Protein AF-A0A8K0CAB2-F1 (afdb_monomer_lite)

pLDDT: mean 96.77, std 2.82, range [80.62, 98.56]

InterPro domains:
  IPR001223 Glycoside hydrolase family 18, catalytic domain [PF00704] (1-67)
  IPR001223 Glycoside hydrolase family 18, catalytic domain [PS51910] (1-87)
  IPR017853 Glycoside hydrolase superfamily [SSF51445] (37-82)
  IPR029070 Chitinase insertion domain superfamily [SSF54556] (2-38)
  IPR050314 Glycosyl hydrolase family 18 [PTHR11177] (2-71)

Organism: Ignelater luminosus (NCBI:txid2038154)

Sequence (87 aa):
MLGYNEICEMQMGGHWTVVWNEEQKIPYAYFGDQWVGYDNPLSVAVKANFAKEQNLGGLMIWSIETDDFRGMCGAKYPILSTINSNL

Radius of gyration: 13.36 Å; chains: 1; bounding box: 33×22×35 Å

Secondary structure (DSSP, 8-state):
---HHHHHHHHHTS-PEEEEETTTTEEEEEETTEEEE---HHHHHHHHHHHHHTT-S----S-GGGS-TT-SSSSSSHHHHHHHHH-

Structure (mmCIF, N/CA/C/O backbone):
data_AF-A0A8K0CAB2-F1
#
_entry.id   AF-A0A8K0CAB2-F1
#
loop_
_atom_site.group_PDB
_atom_site.id
_atom_site.type_symbol
_atom_site.label_atom_id
_atom_site.label_alt_id
_atom_site.label_comp_id
_atom_site.label_asym_id
_atom_site.label_entity_id
_atom_site.label_seq_id
_atom_site.pdbx_PDB_ins_code
_atom_site.Cartn_x
_atom_site.Cartn_y
_atom_site.Cartn_z
_atom_site.occupancy
_atom_site.B_iso_or_equiv
_atom_site.auth_seq_id
_atom_site.auth_comp_id
_atom_site.auth_asym_id
_atom_site.auth_atom_id
_atom_site.pdbx_PDB_model_num
ATOM 1 N N . MET A 1 1 ? 2.683 -15.679 -5.094 1.00 80.62 1 MET A N 1
ATOM 2 C CA . MET A 1 1 ? 2.106 -14.680 -4.170 1.00 80.62 1 MET A CA 1
ATOM 3 C C . MET A 1 1 ? 3.246 -13.778 -3.748 1.00 80.62 1 MET A C 1
ATOM 5 O O . MET A 1 1 ? 4.312 -14.324 -3.506 1.00 80.62 1 MET A O 1
ATOM 9 N N . LEU A 1 2 ? 3.049 -12.459 -3.777 1.00 95.94 2 LEU A N 1
ATOM 10 C CA . LEU A 1 2 ? 4.078 -11.465 -3.459 1.00 95.94 2 LEU A CA 1
ATOM 11 C C . LEU A 1 2 ? 3.631 -10.651 -2.242 1.00 95.94 2 LEU A C 1
ATOM 13 O O . LEU A 1 2 ? 2.454 -10.291 -2.157 1.00 95.94 2 LEU A O 1
ATOM 17 N N . GLY A 1 3 ? 4.551 -10.381 -1.321 1.00 97.94 3 GLY A N 1
ATOM 18 C CA . GLY A 1 3 ? 4.349 -9.435 -0.225 1.00 97.94 3 GLY A CA 1
ATOM 19 C C . GLY A 1 3 ? 4.412 -7.983 -0.703 1.00 97.94 3 GLY A C 1
ATOM 20 O O . GLY A 1 3 ? 4.959 -7.689 -1.768 1.00 97.94 3 GLY A O 1
ATOM 21 N N . TYR A 1 4 ? 3.876 -7.048 0.086 1.00 98.19 4 TYR A N 1
ATOM 22 C CA . TYR A 1 4 ? 3.954 -5.619 -0.237 1.00 98.19 4 TYR A CA 1
ATOM 23 C C . TYR A 1 4 ? 5.408 -5.129 -0.298 1.00 98.19 4 TYR A C 1
ATOM 25 O O . TYR A 1 4 ? 5.751 -4.355 -1.190 1.00 98.19 4 TYR A O 1
ATOM 33 N N . ASN A 1 5 ? 6.269 -5.642 0.587 1.00 98.00 5 ASN A N 1
ATOM 34 C CA . ASN A 1 5 ? 7.711 -5.393 0.559 1.00 98.00 5 ASN A CA 1
ATOM 35 C C . ASN A 1 5 ? 8.357 -5.768 -0.787 1.00 98.00 5 ASN A C 1
ATOM 37 O O . ASN A 1 5 ? 9.174 -5.017 -1.303 1.00 98.00 5 ASN A O 1
ATOM 41 N N . GLU A 1 6 ? 7.972 -6.899 -1.385 1.00 97.69 6 GLU A N 1
ATOM 42 C CA . GLU A 1 6 ? 8.517 -7.332 -2.678 1.00 97.69 6 GLU A CA 1
ATOM 43 C C . GLU A 1 6 ? 7.983 -6.456 -3.818 1.00 97.69 6 GLU A C 1
ATOM 45 O O . GLU A 1 6 ? 8.735 -6.017 -4.686 1.00 97.69 6 GLU A O 1
ATOM 50 N N . ILE A 1 7 ? 6.681 -6.155 -3.798 1.00 97.56 7 ILE A N 1
ATOM 51 C CA . ILE A 1 7 ? 6.024 -5.366 -4.846 1.00 97.56 7 ILE A CA 1
ATOM 52 C C . ILE A 1 7 ? 6.582 -3.942 -4.895 1.00 97.56 7 ILE A C 1
ATOM 54 O O . ILE A 1 7 ? 6.863 -3.434 -5.983 1.00 97.56 7 ILE A O 1
ATOM 58 N N . CYS A 1 8 ? 6.755 -3.290 -3.743 1.00 96.69 8 CYS A N 1
ATOM 59 C CA . CYS A 1 8 ? 7.265 -1.924 -3.715 1.00 96.69 8 CYS A CA 1
ATOM 60 C C . CYS A 1 8 ? 8.728 -1.857 -4.186 1.00 96.69 8 CYS A C 1
ATOM 62 O O . CYS A 1 8 ? 9.067 -0.969 -4.968 1.00 96.69 8 CYS A O 1
ATOM 64 N N . GLU A 1 9 ? 9.568 -2.833 -3.816 1.00 96.00 9 GLU A N 1
ATOM 65 C CA . GLU A 1 9 ? 10.957 -2.920 -4.285 1.00 96.00 9 GLU A CA 1
ATOM 66 C C . GLU A 1 9 ? 11.021 -3.118 -5.806 1.00 96.00 9 GLU A C 1
ATOM 68 O O . GLU A 1 9 ? 11.771 -2.426 -6.499 1.00 96.00 9 GLU A O 1
ATOM 73 N N . MET A 1 10 ? 10.182 -4.003 -6.357 1.00 94.50 10 MET A N 1
ATOM 74 C CA . MET A 1 10 ? 10.092 -4.226 -7.805 1.00 94.50 10 MET A CA 1
ATOM 75 C C . MET A 1 10 ? 9.727 -2.943 -8.567 1.00 94.50 10 MET A C 1
ATOM 77 O O . MET A 1 10 ? 10.257 -2.690 -9.653 1.00 94.50 10 MET A O 1
ATOM 81 N N . GLN A 1 11 ? 8.855 -2.109 -7.998 1.00 94.06 11 GLN A N 1
ATOM 82 C CA . GLN A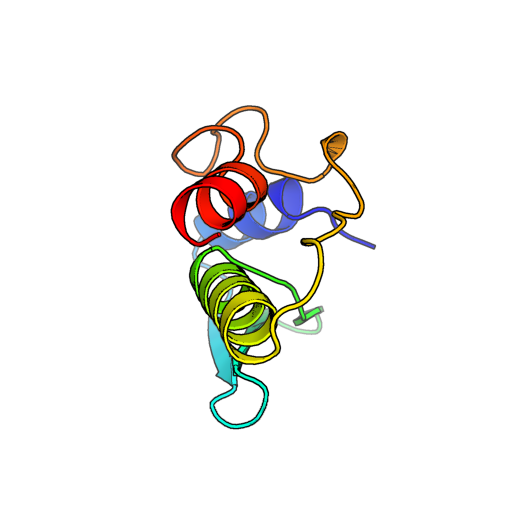 1 11 ? 8.422 -0.847 -8.606 1.00 94.06 11 GLN A CA 1
ATOM 83 C C . GLN A 1 11 ? 9.509 0.232 -8.595 1.00 94.06 11 GLN A C 1
ATOM 85 O O . GLN A 1 11 ? 9.560 1.044 -9.521 1.00 94.06 11 GLN A O 1
ATOM 90 N N . MET A 1 12 ? 10.429 0.214 -7.624 1.00 91.62 12 MET A N 1
ATOM 91 C CA . MET A 1 12 ? 11.567 1.144 -7.589 1.00 91.62 12 MET A CA 1
ATOM 92 C C . MET A 1 12 ? 12.514 0.974 -8.784 1.00 91.62 12 MET A C 1
ATOM 94 O O . MET A 1 12 ? 13.198 1.924 -9.161 1.00 91.62 12 MET A O 1
ATOM 98 N N . GLY A 1 13 ? 12.526 -0.203 -9.421 1.00 88.62 13 GLY A N 1
ATOM 99 C CA . GLY A 1 13 ? 13.294 -0.456 -10.643 1.00 88.62 13 GLY A CA 1
ATOM 100 C C . GLY A 1 13 ? 12.810 0.325 -11.874 1.00 88.62 13 GLY A C 1
ATOM 101 O O . GLY A 1 13 ? 13.488 0.321 -12.895 1.00 88.62 13 GLY A O 1
ATOM 102 N N . GLY A 1 14 ? 11.645 0.985 -11.813 1.00 87.81 14 GLY A N 1
ATOM 103 C CA . GLY A 1 14 ? 11.160 1.905 -12.853 1.00 87.81 14 GLY A CA 1
ATOM 104 C C . GLY A 1 14 ? 10.612 1.253 -14.130 1.00 87.81 14 GLY A C 1
ATOM 105 O O . GLY A 1 14 ? 10.169 1.957 -15.032 1.00 87.81 14 GLY A O 1
ATOM 106 N N . HIS A 1 15 ? 10.615 -0.077 -14.223 1.00 93.88 15 HIS A N 1
ATOM 107 C CA . HIS A 1 15 ? 10.092 -0.810 -15.384 1.00 93.88 15 HIS A CA 1
ATOM 108 C C . HIS A 1 15 ? 8.580 -1.068 -15.322 1.00 93.88 15 HIS A C 1
ATOM 110 O O . HIS A 1 15 ? 7.950 -1.336 -16.344 1.00 93.88 15 HIS A O 1
ATOM 116 N N . TRP A 1 16 ? 7.992 -0.995 -14.129 1.00 96.94 16 TRP A N 1
ATOM 117 C CA . TRP A 1 16 ? 6.587 -1.310 -13.899 1.00 96.94 16 TRP A CA 1
ATOM 118 C C . TRP A 1 16 ? 5.684 -0.119 -14.203 1.00 96.94 16 TRP A C 1
ATOM 120 O O . TRP A 1 16 ? 5.927 0.992 -13.739 1.00 96.94 16 TRP A O 1
ATOM 130 N N . THR A 1 17 ? 4.596 -0.369 -14.932 1.00 97.62 17 THR A N 1
ATOM 131 C CA . THR A 1 17 ? 3.500 0.597 -15.048 1.00 97.62 17 THR A CA 1
ATOM 132 C C . THR A 1 17 ? 2.521 0.353 -13.910 1.00 97.62 17 THR A C 1
ATOM 134 O O . THR A 1 17 ? 1.965 -0.739 -13.811 1.00 97.62 17 THR A O 1
ATOM 137 N N . VAL A 1 18 ? 2.310 1.357 -13.057 1.00 97.50 18 VAL A N 1
ATOM 138 C CA . VAL A 1 18 ? 1.335 1.315 -11.959 1.00 97.50 18 VAL A CA 1
ATOM 139 C C . VAL A 1 18 ? 0.077 2.060 -12.386 1.00 97.50 18 VAL A C 1
ATOM 141 O O . VAL A 1 18 ? 0.151 3.201 -12.839 1.00 97.50 18 VAL A O 1
ATOM 144 N N . VAL A 1 19 ? -1.078 1.423 -12.232 1.00 98.19 19 VAL A N 1
ATOM 145 C CA . VAL A 1 19 ? -2.382 1.990 -12.569 1.00 98.19 19 VAL A CA 1
ATOM 146 C C . VAL A 1 19 ? -3.286 1.933 -11.351 1.00 98.19 19 VAL A C 1
ATOM 148 O O . VAL A 1 19 ? -3.365 0.923 -10.654 1.00 98.19 19 VAL A O 1
ATOM 151 N N . TRP A 1 20 ? -3.991 3.030 -11.108 1.00 98.44 20 TRP A N 1
ATOM 152 C CA . TRP A 1 20 ? -5.034 3.097 -10.100 1.00 98.44 20 TRP A CA 1
ATOM 153 C C . TRP A 1 20 ? -6.388 2.753 -10.721 1.00 98.44 20 TRP A C 1
ATOM 155 O O . TRP A 1 20 ? -6.793 3.355 -11.716 1.00 98.44 20 TRP A O 1
ATOM 165 N N . ASN A 1 21 ? -7.094 1.787 -10.138 1.00 98.25 21 ASN A N 1
ATOM 166 C CA . ASN A 1 21 ? -8.462 1.476 -10.520 1.00 98.25 21 ASN A CA 1
ATOM 167 C C . ASN A 1 21 ? -9.428 2.370 -9.728 1.00 98.25 21 ASN A C 1
ATOM 169 O O . ASN A 1 21 ? -9.587 2.209 -8.518 1.00 98.25 21 ASN A O 1
ATOM 173 N N . GLU A 1 22 ? -10.092 3.299 -10.417 1.00 97.44 22 GLU A N 1
ATOM 174 C CA . GLU A 1 22 ? -11.000 4.258 -9.779 1.00 97.44 22 GLU A CA 1
ATOM 175 C C . GLU A 1 22 ? -12.292 3.646 -9.237 1.00 97.44 22 GLU A C 1
ATOM 177 O O . GLU A 1 22 ? -12.871 4.197 -8.303 1.00 97.44 22 GLU A O 1
ATOM 182 N N . GLU A 1 23 ? -12.762 2.535 -9.792 1.00 97.25 23 GLU A N 1
ATOM 183 C CA . GLU A 1 23 ? -13.984 1.876 -9.325 1.00 97.25 23 GLU A CA 1
ATOM 184 C C . GLU A 1 23 ? -13.706 1.059 -8.060 1.00 97.25 23 GLU A C 1
ATOM 186 O O . GLU A 1 23 ? -14.421 1.162 -7.067 1.00 97.25 23 GLU A O 1
ATOM 191 N N . GLN A 1 24 ? -12.616 0.294 -8.071 1.00 97.19 24 GLN A N 1
ATOM 192 C CA . GLN A 1 24 ? -12.241 -0.611 -6.986 1.00 97.19 24 GLN A CA 1
ATOM 193 C C . GLN A 1 24 ? -11.396 0.062 -5.895 1.0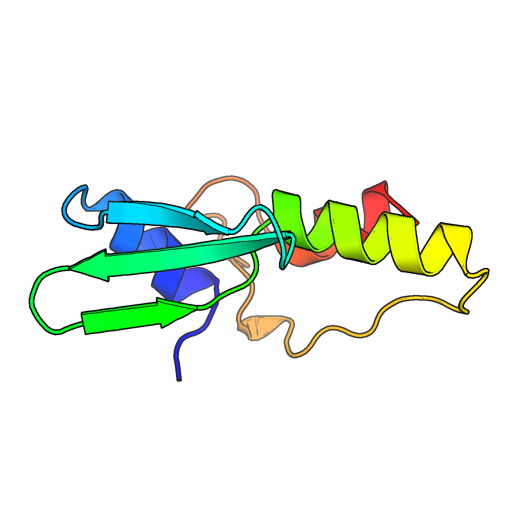0 97.19 24 GLN A C 1
ATOM 195 O O . GLN A 1 24 ? -11.198 -0.526 -4.834 1.00 97.19 24 GLN A O 1
ATOM 200 N N . LYS A 1 25 ? -10.888 1.276 -6.150 1.00 98.31 25 LYS A N 1
ATOM 201 C CA . LYS A 1 25 ? -10.003 2.040 -5.254 1.00 98.31 25 LYS A CA 1
ATOM 202 C C . LYS A 1 25 ? -8.771 1.243 -4.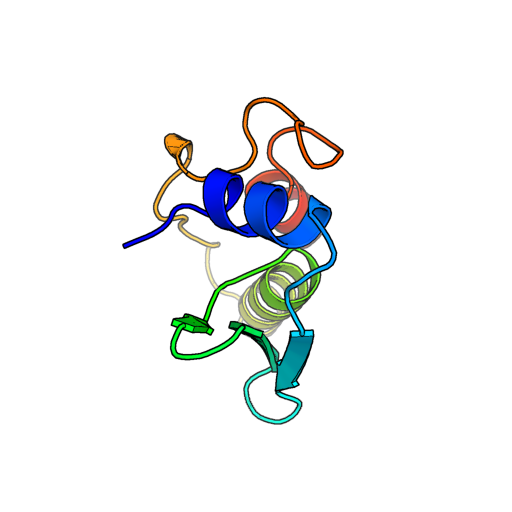803 1.00 98.31 25 LYS A C 1
ATOM 204 O O . LYS A 1 25 ? -8.406 1.245 -3.627 1.00 98.31 25 LYS A O 1
ATOM 209 N N . ILE A 1 26 ? -8.135 0.557 -5.752 1.00 98.06 26 ILE A N 1
ATOM 210 C CA . ILE A 1 26 ? -6.912 -0.232 -5.547 1.00 98.06 26 ILE A CA 1
ATOM 211 C C . ILE A 1 26 ? -5.920 -0.013 -6.695 1.00 98.06 26 ILE A C 1
ATOM 213 O O . ILE A 1 26 ? -6.337 0.279 -7.821 1.00 98.06 26 ILE A O 1
ATOM 217 N N . PRO A 1 27 ? -4.613 -0.180 -6.450 1.00 98.38 27 PRO A N 1
ATOM 218 C CA . PRO A 1 27 ? -3.626 -0.231 -7.511 1.00 98.38 27 PRO A CA 1
ATOM 219 C C . PRO A 1 27 ? -3.508 -1.632 -8.129 1.00 98.38 27 PRO A C 1
ATOM 221 O O . PRO A 1 27 ? -3.686 -2.665 -7.480 1.00 98.38 27 PRO A O 1
ATOM 224 N N . TYR A 1 28 ? -3.090 -1.657 -9.386 1.00 98.12 28 TYR A N 1
ATOM 225 C CA . TYR A 1 28 ? -2.430 -2.806 -9.988 1.00 98.12 28 TYR A CA 1
ATOM 226 C C . TYR A 1 28 ? -1.193 -2.343 -10.756 1.00 98.12 28 TYR A C 1
ATOM 228 O O . TYR A 1 28 ? -1.078 -1.177 -11.130 1.00 98.12 28 TYR A O 1
ATOM 236 N N . ALA A 1 29 ? -0.250 -3.248 -10.989 1.00 97.94 29 ALA A N 1
ATOM 237 C CA . ALA A 1 29 ? 0.955 -2.970 -11.751 1.00 97.94 29 ALA A CA 1
ATOM 238 C C . ALA A 1 29 ? 1.219 -4.066 -12.784 1.00 97.94 29 ALA A C 1
ATOM 240 O O . ALA A 1 29 ? 0.888 -5.230 -12.558 1.00 97.94 29 ALA A O 1
ATOM 241 N N . TYR A 1 30 ? 1.822 -3.699 -13.913 1.00 97.62 30 TYR A N 1
ATOM 242 C CA . TYR A 1 30 ? 2.200 -4.653 -14.954 1.00 97.62 30 TYR A CA 1
ATOM 243 C C . TYR A 1 30 ? 3.516 -4.291 -15.646 1.00 97.62 30 TYR A C 1
ATOM 245 O O . TYR A 1 30 ? 3.895 -3.119 -15.739 1.00 97.62 30 TYR A O 1
ATOM 253 N N . PHE A 1 31 ? 4.202 -5.320 -16.144 1.00 96.81 31 PHE A N 1
ATOM 254 C CA . PHE A 1 31 ? 5.417 -5.218 -16.948 1.00 96.81 31 PHE A CA 1
ATOM 255 C C . PHE A 1 31 ? 5.586 -6.486 -17.795 1.00 96.81 31 PHE A C 1
ATOM 257 O O . PHE A 1 31 ? 5.657 -7.588 -17.256 1.00 96.81 31 PHE A O 1
ATOM 264 N N . GLY A 1 32 ? 5.655 -6.341 -19.123 1.00 96.06 32 GLY A N 1
ATOM 265 C CA . GLY A 1 32 ? 5.724 -7.488 -20.032 1.00 96.06 32 GLY A CA 1
ATOM 266 C C . GLY A 1 32 ? 4.497 -8.395 -19.896 1.00 96.06 32 GLY A C 1
ATOM 267 O O . GLY A 1 32 ? 3.372 -7.951 -20.114 1.00 96.06 32 GLY A O 1
ATOM 268 N N . ASP A 1 33 ? 4.724 -9.654 -19.534 1.00 97.12 33 ASP A N 1
ATOM 269 C CA . ASP A 1 33 ? 3.700 -10.674 -19.283 1.00 97.12 33 ASP A CA 1
ATOM 270 C C . ASP A 1 33 ? 3.306 -10.799 -17.796 1.00 97.12 33 ASP A C 1
ATOM 272 O O . ASP A 1 33 ? 2.495 -11.653 -17.440 1.00 97.12 33 ASP A O 1
ATOM 276 N N . GLN A 1 34 ? 3.857 -9.949 -16.924 1.00 96.94 34 GLN A N 1
ATOM 277 C CA . GLN A 1 34 ? 3.586 -9.956 -15.489 1.00 96.94 34 GLN A CA 1
ATOM 278 C C . GLN A 1 34 ? 2.517 -8.924 -15.119 1.00 96.94 34 GLN A C 1
ATOM 280 O O . GLN A 1 34 ? 2.559 -7.775 -15.566 1.00 96.94 34 GLN A O 1
ATOM 285 N N . TRP A 1 35 ? 1.591 -9.315 -14.242 1.00 97.56 35 TRP A N 1
ATOM 286 C CA . TRP A 1 35 ? 0.547 -8.454 -13.683 1.00 97.56 35 TRP A CA 1
ATOM 287 C C . TRP A 1 35 ? 0.351 -8.765 -12.196 1.00 97.56 35 TRP A C 1
ATOM 289 O O . TRP A 1 35 ? 0.324 -9.932 -11.803 1.00 97.56 35 TRP A O 1
ATOM 299 N N . VAL A 1 36 ? 0.191 -7.734 -11.367 1.00 97.81 36 VAL A N 1
ATOM 300 C CA . VAL A 1 36 ? -0.060 -7.874 -9.929 1.00 97.81 36 VAL A CA 1
ATOM 301 C C . VAL A 1 36 ? -1.071 -6.837 -9.444 1.00 97.81 36 VAL A C 1
ATOM 303 O O . VAL A 1 36 ? -0.900 -5.639 -9.654 1.00 97.81 36 VAL A O 1
ATOM 306 N N . GLY A 1 37 ? -2.122 -7.298 -8.770 1.00 98.06 37 GLY A N 1
ATOM 307 C CA . GLY A 1 37 ? -3.038 -6.465 -7.991 1.00 98.06 37 GLY A CA 1
ATOM 308 C C . GLY A 1 37 ? -2.639 -6.518 -6.522 1.00 98.06 37 GLY A C 1
ATOM 309 O O . GLY A 1 37 ? -2.280 -7.587 -6.025 1.00 98.06 37 GLY A O 1
ATOM 310 N N . TYR A 1 38 ? -2.655 -5.378 -5.839 1.00 98.06 38 TYR A N 1
ATOM 311 C CA . TYR A 1 38 ? -2.141 -5.273 -4.474 1.00 98.06 38 TYR A CA 1
ATOM 312 C C . TYR A 1 38 ? -2.790 -4.114 -3.718 1.00 98.06 38 TYR A C 1
ATOM 314 O O . TYR A 1 38 ? -3.601 -3.374 -4.267 1.00 98.06 38 TYR A O 1
ATOM 322 N N . ASP A 1 39 ? -2.437 -3.968 -2.445 1.00 98.25 39 ASP A N 1
ATOM 323 C CA . ASP A 1 39 ? -2.807 -2.825 -1.617 1.00 98.25 39 ASP A CA 1
ATOM 324 C C . ASP A 1 39 ? -1.600 -1.918 -1.392 1.00 98.25 39 ASP A C 1
ATOM 326 O O . ASP A 1 39 ? -0.485 -2.396 -1.214 1.00 98.25 39 ASP A O 1
ATOM 330 N N . ASN A 1 40 ? -1.820 -0.607 -1.376 1.00 97.44 40 ASN A N 1
ATOM 331 C CA . ASN A 1 40 ? -0.816 0.391 -1.025 1.00 97.44 40 ASN A CA 1
ATOM 332 C C . ASN A 1 40 ? -1.370 1.326 0.070 1.00 97.44 40 ASN A C 1
ATOM 334 O O . ASN A 1 40 ? -2.539 1.208 0.444 1.00 97.44 40 ASN A O 1
ATOM 338 N N . PRO A 1 41 ? -0.579 2.283 0.588 1.00 97.94 41 PRO A N 1
ATOM 339 C CA . PRO A 1 41 ? -1.064 3.214 1.604 1.00 97.94 41 PRO A CA 1
ATOM 340 C C . PRO A 1 41 ? -2.350 3.950 1.203 1.00 97.94 41 PRO A C 1
ATOM 342 O O . PRO A 1 41 ? -3.241 4.128 2.025 1.00 97.94 41 PRO A O 1
ATOM 345 N N . LEU A 1 42 ? -2.515 4.321 -0.070 1.00 98.06 42 LEU A N 1
ATOM 346 C CA . LEU A 1 42 ? -3.727 5.006 -0.517 1.00 98.06 42 LEU A CA 1
ATOM 347 C C . LEU A 1 42 ? -4.969 4.101 -0.434 1.00 98.06 42 LEU A C 1
ATOM 349 O O . LEU A 1 42 ? -5.975 4.505 0.147 1.00 98.06 42 LEU A O 1
ATOM 353 N N . SER A 1 43 ? -4.917 2.879 -0.972 1.00 98.56 43 SER A N 1
ATOM 354 C CA . SER A 1 43 ? -6.062 1.953 -0.934 1.00 98.56 43 SER A CA 1
ATOM 355 C C . SER A 1 43 ? -6.388 1.483 0.483 1.00 98.56 43 SER A C 1
ATOM 357 O O . SER A 1 43 ? -7.555 1.316 0.839 1.00 98.56 43 SER A O 1
ATOM 359 N N . VAL A 1 44 ? -5.369 1.335 1.327 1.00 98.31 44 VAL A N 1
ATOM 360 C CA . VAL A 1 44 ? -5.536 0.975 2.737 1.00 98.31 44 VAL A CA 1
ATOM 361 C C . VAL A 1 44 ? -6.160 2.117 3.535 1.00 98.31 44 VAL A C 1
ATOM 363 O O . VAL A 1 44 ? -7.043 1.858 4.350 1.00 98.31 44 VAL A O 1
ATOM 366 N N . ALA A 1 45 ? -5.792 3.374 3.266 1.00 98.44 45 ALA A N 1
ATOM 367 C CA . ALA A 1 45 ? -6.458 4.531 3.864 1.00 98.44 45 ALA A CA 1
ATOM 368 C C . ALA A 1 45 ? -7.948 4.586 3.482 1.00 98.44 45 ALA A C 1
ATOM 370 O O . ALA A 1 45 ? -8.797 4.804 4.344 1.00 98.44 45 ALA A O 1
ATOM 371 N N . VAL A 1 46 ? -8.286 4.308 2.216 1.00 98.44 46 VAL A N 1
ATOM 372 C CA . VAL A 1 46 ? -9.687 4.209 1.767 1.00 98.44 46 VAL A CA 1
ATOM 373 C C . VAL A 1 46 ? -10.438 3.114 2.535 1.00 98.44 46 VAL A C 1
ATOM 375 O O . VAL A 1 46 ? -11.539 3.357 3.024 1.00 98.44 46 VAL A O 1
ATOM 378 N N . LYS A 1 47 ? -9.838 1.930 2.707 1.00 98.50 47 LYS A N 1
ATOM 379 C CA . LYS A 1 47 ? -10.437 0.822 3.476 1.00 98.50 47 LYS A CA 1
ATOM 380 C C . LYS A 1 47 ? -10.601 1.147 4.964 1.00 98.50 47 LYS A C 1
ATOM 382 O O . LYS A 1 47 ? -11.617 0.780 5.549 1.00 98.50 47 LYS A O 1
ATOM 387 N N . ALA A 1 48 ? -9.640 1.843 5.571 1.00 98.31 48 ALA A N 1
ATOM 388 C CA . ALA A 1 48 ? -9.729 2.295 6.960 1.00 98.31 48 ALA A CA 1
ATOM 389 C C . ALA A 1 48 ? -10.854 3.315 7.156 1.00 98.31 48 ALA A C 1
ATOM 391 O O . ALA A 1 48 ? -11.667 3.158 8.068 1.00 98.31 48 ALA A O 1
ATOM 392 N N . ASN A 1 49 ? -10.968 4.290 6.252 1.00 97.75 49 ASN A N 1
ATOM 393 C CA . ASN A 1 49 ? -12.067 5.253 6.269 1.00 97.75 49 ASN A CA 1
ATOM 394 C C . ASN A 1 49 ? -13.420 4.564 6.089 1.00 97.75 49 ASN A C 1
ATOM 396 O O . ASN A 1 49 ? -14.340 4.830 6.855 1.00 97.75 49 ASN A O 1
ATOM 400 N N . PHE A 1 50 ? -13.524 3.606 5.165 1.00 97.62 50 PHE A N 1
ATOM 401 C CA . PHE A 1 50 ? -14.735 2.803 5.014 1.00 97.62 50 PHE A CA 1
ATOM 402 C C . PHE A 1 50 ? -15.092 2.051 6.306 1.00 97.62 50 PHE A C 1
ATOM 404 O O . PHE A 1 50 ? -16.233 2.104 6.755 1.00 97.62 50 PHE A O 1
ATOM 411 N N . ALA A 1 51 ? -14.126 1.384 6.948 1.00 98.31 51 ALA A N 1
ATOM 412 C CA . ALA A 1 51 ? -14.370 0.676 8.206 1.00 98.31 51 ALA A CA 1
ATOM 413 C C . ALA A 1 51 ? -14.876 1.618 9.313 1.00 98.31 51 ALA A C 1
ATOM 415 O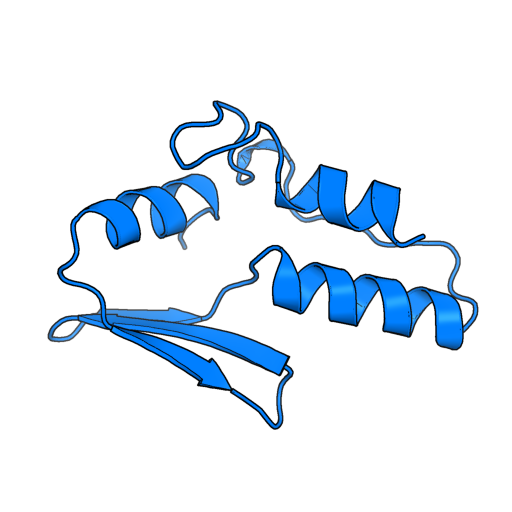 O . ALA A 1 51 ? -15.780 1.252 10.067 1.00 98.31 51 ALA A O 1
ATOM 416 N N . LYS A 1 52 ? -14.342 2.842 9.369 1.00 97.25 52 LYS A N 1
ATOM 417 C CA . LYS A 1 52 ? -14.774 3.897 10.290 1.00 97.25 52 LYS A CA 1
ATOM 418 C C . LYS A 1 52 ? -16.184 4.401 9.984 1.00 97.25 52 LYS A C 1
ATOM 420 O O . LYS A 1 52 ? -17.005 4.485 10.892 1.00 97.25 52 LYS A O 1
ATOM 425 N N . GLU A 1 53 ? -16.492 4.680 8.718 1.00 97.81 53 GLU A N 1
ATOM 426 C CA . GLU A 1 53 ? -17.826 5.098 8.260 1.00 97.81 53 GLU A CA 1
ATOM 427 C C . GLU A 1 53 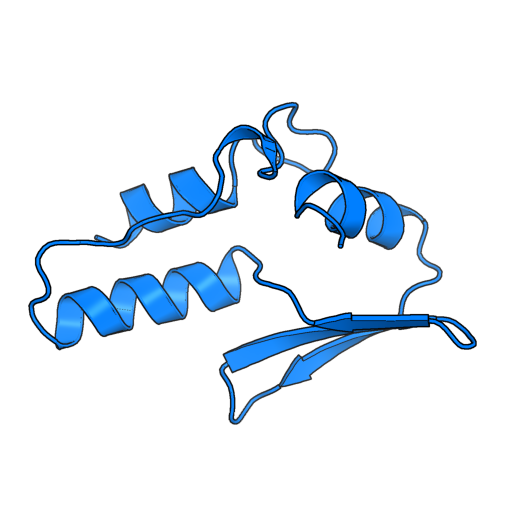? -18.897 4.041 8.547 1.00 97.81 53 GLU A C 1
ATOM 429 O O . GLU A 1 53 ? -20.027 4.376 8.894 1.00 97.81 53 GLU A O 1
ATOM 434 N N . GLN A 1 54 ? -18.535 2.762 8.443 1.00 98.31 54 GLN A N 1
ATOM 435 C CA . GLN A 1 54 ? -19.414 1.637 8.760 1.00 98.31 54 GLN A CA 1
ATOM 436 C C . GLN A 1 54 ? -19.439 1.277 10.256 1.00 98.31 54 GLN A C 1
ATOM 438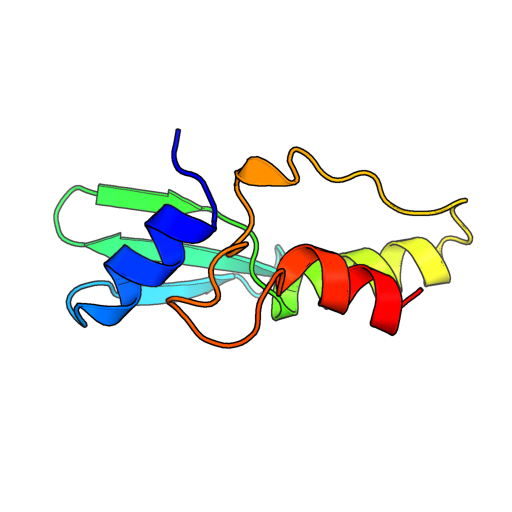 O O . GLN A 1 54 ? -20.120 0.326 10.639 1.00 98.31 54 GLN A O 1
ATOM 443 N N . ASN A 1 55 ? -18.716 2.015 11.108 1.00 97.62 55 ASN A N 1
ATOM 444 C CA . ASN A 1 55 ? -18.604 1.766 12.547 1.00 97.62 55 ASN A CA 1
ATOM 445 C C . ASN A 1 55 ? -18.187 0.315 12.879 1.00 97.62 55 ASN A C 1
ATOM 447 O O . ASN A 1 55 ? -18.740 -0.330 13.773 1.00 97.62 55 ASN A O 1
ATOM 451 N N . LEU A 1 56 ? -17.226 -0.220 12.121 1.00 98.25 56 LEU A N 1
ATOM 452 C CA . LEU A 1 56 ? -16.650 -1.541 12.363 1.00 98.25 56 LEU A CA 1
ATOM 453 C C . LEU A 1 56 ? -15.642 -1.487 13.519 1.00 98.25 56 LEU A C 1
ATOM 455 O O . LEU A 1 56 ? -15.031 -0.458 13.788 1.00 98.25 56 LEU A O 1
ATOM 459 N N . GLY A 1 57 ? -15.412 -2.627 14.175 1.00 97.44 57 GLY A N 1
ATOM 460 C CA . GLY A 1 57 ? -14.504 -2.718 15.329 1.00 97.44 57 GLY A CA 1
ATOM 461 C C . GLY A 1 57 ? -13.010 -2.561 15.013 1.00 97.44 57 GLY A C 1
ATOM 462 O O . GLY A 1 57 ? -12.200 -2.553 15.936 1.00 97.44 57 GLY A O 1
ATOM 463 N N . GLY A 1 58 ? -12.634 -2.470 13.736 1.00 96.31 58 GLY A N 1
ATOM 464 C CA . GLY A 1 58 ? -11.255 -2.289 13.289 1.00 96.31 58 GLY A CA 1
ATOM 465 C C . GLY A 1 58 ? -10.958 -3.004 11.973 1.00 96.31 58 GLY A C 1
ATOM 466 O O . GLY A 1 58 ? -11.861 -3.450 11.264 1.00 96.31 58 GLY A O 1
ATOM 467 N N . LEU A 1 59 ? -9.667 -3.124 11.667 1.00 97.88 59 LEU A N 1
ATOM 468 C CA . LEU A 1 59 ? -9.137 -3.832 10.504 1.00 97.88 59 LEU A CA 1
ATOM 469 C C . LEU A 1 59 ? -8.197 -4.957 10.952 1.00 97.88 59 LEU A C 1
ATOM 471 O O . LEU A 1 59 ? -7.480 -4.824 11.942 1.00 97.88 59 LEU A O 1
ATOM 475 N N . MET A 1 60 ? -8.177 -6.048 10.190 1.00 97.81 60 MET A N 1
ATOM 476 C CA . MET A 1 60 ? -7.199 -7.129 10.322 1.00 97.81 60 MET A CA 1
ATOM 477 C C . MET A 1 60 ? -6.260 -7.087 9.115 1.00 97.81 60 MET A C 1
ATOM 479 O O . MET A 1 60 ? -6.719 -6.866 7.994 1.00 97.81 60 MET A O 1
ATOM 483 N N . ILE A 1 61 ? -4.961 -7.292 9.343 1.00 97.19 61 ILE A N 1
ATOM 484 C CA . ILE A 1 61 ? -3.958 -7.376 8.279 1.00 97.19 61 ILE A CA 1
ATOM 485 C C . ILE A 1 61 ? -3.421 -8.796 8.144 1.00 97.19 61 ILE A C 1
ATOM 487 O O . ILE A 1 61 ? -3.085 -9.444 9.135 1.00 97.19 61 ILE A O 1
ATOM 491 N N . TRP A 1 62 ? -3.282 -9.248 6.902 1.00 96.94 62 TRP A N 1
ATOM 492 C CA . TRP A 1 62 ? -2.563 -10.467 6.562 1.00 96.94 62 TRP A CA 1
ATOM 493 C C . TRP A 1 62 ? -1.451 -10.123 5.564 1.00 96.94 62 TRP A C 1
ATOM 495 O O . TRP A 1 62 ? -1.738 -9.843 4.405 1.00 96.94 62 TRP A O 1
ATOM 505 N N . SER A 1 63 ? -0.187 -10.097 5.967 1.00 97.44 63 SER A N 1
ATOM 506 C CA . SER A 1 63 ? 0.333 -10.268 7.333 1.00 97.44 63 SER A CA 1
ATOM 507 C C . SER A 1 63 ? 1.509 -9.323 7.583 1.00 97.44 63 SER A C 1
ATOM 509 O O . SER A 1 63 ? 2.069 -8.739 6.653 1.00 97.44 63 SER A O 1
ATOM 511 N N . ILE A 1 64 ? 1.859 -9.122 8.856 1.00 97.62 64 ILE A N 1
ATOM 512 C CA . ILE A 1 64 ? 2.808 -8.082 9.279 1.00 97.62 64 ILE A CA 1
ATOM 513 C C . ILE A 1 64 ? 4.209 -8.254 8.671 1.00 97.62 64 ILE A C 1
ATOM 515 O O . ILE A 1 64 ? 4.887 -7.268 8.398 1.00 97.62 64 ILE A O 1
ATOM 519 N N . GLU A 1 65 ? 4.634 -9.489 8.414 1.00 97.50 65 GLU A N 1
ATOM 520 C CA . GLU A 1 65 ? 5.928 -9.822 7.814 1.00 97.50 65 GLU A CA 1
ATOM 521 C C . GLU A 1 65 ? 6.010 -9.523 6.310 1.00 97.50 65 GLU A C 1
ATOM 523 O O . GLU A 1 65 ? 7.104 -9.540 5.753 1.00 97.50 65 GLU A O 1
ATOM 528 N N . THR A 1 66 ? 4.874 -9.238 5.666 1.00 98.38 66 THR A N 1
ATOM 529 C CA . THR A 1 66 ? 4.800 -8.874 4.238 1.00 98.38 66 THR A CA 1
ATOM 530 C C . THR A 1 66 ? 4.621 -7.377 3.997 1.00 98.38 66 THR A C 1
ATOM 532 O O . THR A 1 66 ? 4.617 -6.940 2.848 1.00 98.38 66 THR A O 1
ATOM 535 N N . ASP A 1 67 ? 4.488 -6.575 5.057 1.00 98.56 67 ASP A N 1
ATOM 536 C CA . ASP A 1 67 ? 4.596 -5.116 4.966 1.00 98.56 67 ASP A CA 1
ATOM 537 C C . ASP A 1 67 ? 6.058 -4.717 4.682 1.00 98.56 67 ASP A C 1
ATOM 539 O O . ASP A 1 67 ? 6.967 -5.528 4.856 1.00 98.56 67 ASP A O 1
ATOM 543 N N . ASP A 1 68 ? 6.337 -3.468 4.304 1.00 98.06 68 ASP A N 1
ATOM 544 C CA . ASP A 1 68 ? 7.721 -2.975 4.206 1.00 98.06 68 ASP A CA 1
ATOM 545 C C . ASP A 1 68 ? 8.307 -2.733 5.611 1.00 98.06 68 ASP A C 1
ATOM 547 O O . ASP A 1 68 ? 8.525 -1.610 6.073 1.00 98.06 68 ASP A O 1
ATOM 551 N N . PHE A 1 69 ? 8.540 -3.823 6.342 1.00 97.81 69 PHE A N 1
ATOM 552 C CA . PHE A 1 69 ? 9.035 -3.819 7.718 1.00 97.81 69 PHE A CA 1
ATOM 553 C C . PHE A 1 69 ? 10.478 -3.300 7.828 1.00 97.81 69 PHE A C 1
ATOM 555 O O . PHE A 1 69 ? 10.932 -2.905 8.910 1.00 97.81 69 PHE A O 1
ATOM 562 N N . ARG A 1 70 ? 11.217 -3.288 6.710 1.00 97.38 70 ARG A N 1
ATOM 563 C CA . ARG A 1 70 ? 12.591 -2.775 6.627 1.00 97.38 70 ARG A CA 1
ATOM 564 C C . ARG A 1 70 ? 12.646 -1.296 6.253 1.00 97.38 70 ARG A C 1
ATOM 566 O O . ARG A 1 70 ? 13.623 -0.653 6.632 1.00 97.38 70 ARG A O 1
ATOM 573 N N . GLY A 1 71 ? 11.601 -0.752 5.629 1.00 97.06 71 GLY A N 1
ATOM 574 C CA . GLY A 1 71 ? 11.591 0.613 5.106 1.00 97.06 71 GLY A CA 1
ATOM 575 C C . GLY A 1 71 ? 12.474 0.743 3.864 1.00 97.06 71 GLY A C 1
ATOM 576 O O . GLY A 1 71 ? 13.173 1.740 3.711 1.00 97.06 71 GLY A O 1
ATOM 577 N N . MET A 1 72 ? 12.516 -0.289 3.018 1.00 96.31 72 MET A N 1
ATOM 578 C CA . MET A 1 72 ? 13.304 -0.281 1.779 1.00 96.31 72 MET A CA 1
ATOM 579 C C . MET A 1 72 ? 12.709 0.667 0.736 1.00 96.31 72 MET A C 1
ATOM 581 O O . MET A 1 72 ? 13.442 1.287 -0.032 1.00 96.31 72 MET A O 1
ATOM 585 N N . CYS A 1 73 ? 11.387 0.815 0.754 1.00 95.25 73 CYS A N 1
ATOM 586 C CA . CYS A 1 73 ? 10.616 1.622 -0.182 1.00 95.25 73 CYS A CA 1
ATOM 587 C C . CYS A 1 73 ? 10.214 2.986 0.405 1.00 95.25 73 CYS A C 1
ATOM 589 O O . CYS A 1 73 ? 9.560 3.783 -0.270 1.00 95.25 73 CYS A O 1
ATOM 591 N N . GLY A 1 74 ? 10.569 3.263 1.665 1.00 93.69 74 GLY A N 1
ATOM 592 C CA . GLY A 1 74 ? 10.198 4.485 2.373 1.00 93.69 74 GLY A CA 1
ATOM 593 C C . GLY A 1 74 ? 10.167 4.308 3.893 1.00 93.69 74 GLY A C 1
ATOM 594 O O . GLY A 1 74 ? 11.143 3.893 4.512 1.00 93.69 74 GLY A O 1
ATOM 595 N N . ALA A 1 75 ? 9.049 4.677 4.521 1.00 94.31 75 ALA A N 1
ATOM 596 C CA . ALA A 1 75 ? 8.851 4.484 5.958 1.00 94.31 75 ALA A CA 1
ATOM 597 C C . ALA A 1 75 ? 8.641 3.000 6.296 1.00 94.31 75 ALA A C 1
ATOM 599 O O . ALA A 1 75 ? 8.093 2.258 5.490 1.00 94.31 75 ALA A O 1
ATOM 600 N N . LYS A 1 76 ? 9.027 2.577 7.507 1.00 97.81 76 LYS A N 1
ATOM 601 C CA . LYS A 1 76 ? 8.761 1.216 7.997 1.00 97.81 76 LYS A CA 1
ATOM 602 C C . LYS A 1 76 ? 7.276 1.000 8.260 1.00 97.81 76 LYS A C 1
ATOM 604 O O . LYS A 1 76 ? 6.626 1.870 8.837 1.00 97.81 76 LYS A O 1
ATOM 609 N N . TYR A 1 77 ? 6.797 -0.197 7.937 1.00 98.12 77 TYR A N 1
ATOM 610 C CA . TYR A 1 77 ? 5.409 -0.619 8.127 1.00 98.12 77 TYR A CA 1
ATOM 611 C C . TYR A 1 77 ? 4.378 0.368 7.539 1.00 98.12 77 TYR A C 1
ATOM 613 O O . TYR A 1 77 ? 3.489 0.843 8.259 1.00 98.12 77 TYR A O 1
ATOM 621 N N . PRO A 1 78 ? 4.507 0.768 6.262 1.00 98.06 78 PRO A N 1
ATOM 622 C CA . PRO A 1 78 ? 3.644 1.780 5.659 1.00 98.06 78 PRO A CA 1
ATOM 623 C C . PRO A 1 78 ? 2.173 1.349 5.619 1.00 98.06 78 PRO A C 1
ATOM 625 O O . PRO A 1 78 ? 1.295 2.199 5.759 1.00 98.06 78 PRO A O 1
ATOM 628 N N . ILE A 1 79 ? 1.877 0.053 5.490 1.00 98.19 79 ILE A N 1
ATOM 629 C CA . ILE A 1 79 ? 0.497 -0.440 5.498 1.00 98.19 79 ILE A CA 1
ATOM 630 C C . ILE A 1 79 ? -0.091 -0.353 6.910 1.00 98.19 79 ILE A C 1
ATOM 632 O O . ILE A 1 79 ? -1.128 0.284 7.109 1.00 98.19 79 ILE A O 1
ATOM 636 N N . LEU A 1 80 ? 0.591 -0.916 7.912 1.00 98.19 80 LEU A N 1
ATOM 637 C CA . LEU A 1 80 ? 0.105 -0.903 9.298 1.00 98.19 80 LEU A CA 1
ATOM 638 C C . LEU A 1 80 ? 0.007 0.522 9.870 1.00 98.19 80 LEU A C 1
ATOM 640 O O . LEU A 1 80 ? -0.972 0.864 10.533 1.00 98.19 80 LEU A O 1
ATOM 644 N N . SER A 1 81 ? 1.003 1.371 9.609 1.00 97.94 81 SER A N 1
ATOM 645 C CA . SER A 1 81 ? 1.001 2.763 10.082 1.00 97.94 81 SER A CA 1
ATOM 646 C C . SER A 1 81 ? -0.122 3.589 9.454 1.00 97.94 81 SER A C 1
ATOM 648 O O . SER A 1 81 ? -0.720 4.421 10.139 1.00 97.94 81 SER A O 1
ATOM 650 N N . THR A 1 82 ? -0.474 3.317 8.194 1.00 98.19 82 THR A N 1
ATOM 651 C CA . THR A 1 82 ? -1.611 3.969 7.539 1.00 98.19 82 THR A CA 1
ATOM 652 C C . THR A 1 82 ? -2.929 3.594 8.208 1.00 98.19 82 THR A C 1
ATOM 654 O O . THR A 1 82 ? -3.741 4.480 8.474 1.00 98.19 82 THR A O 1
ATOM 657 N N . ILE A 1 83 ? -3.130 2.315 8.542 1.00 97.75 83 ILE A N 1
ATOM 658 C CA . ILE A 1 83 ? -4.324 1.858 9.270 1.00 97.75 83 ILE A CA 1
ATOM 659 C C . ILE A 1 83 ? -4.430 2.569 10.619 1.00 97.75 83 ILE A C 1
ATOM 661 O O . ILE A 1 83 ? -5.453 3.184 10.909 1.00 97.75 83 ILE A O 1
ATOM 665 N N . ASN A 1 84 ? -3.349 2.556 11.404 1.00 96.56 84 ASN A N 1
ATOM 666 C CA . ASN A 1 84 ? -3.310 3.188 12.726 1.00 96.56 84 ASN A CA 1
ATOM 667 C C . ASN A 1 84 ? -3.556 4.704 12.687 1.00 96.56 84 ASN A C 1
ATOM 669 O O . ASN A 1 84 ? -3.980 5.270 13.686 1.00 96.56 84 ASN A O 1
ATOM 673 N N . SER A 1 85 ? -3.271 5.365 11.562 1.00 96.31 85 SER A N 1
ATOM 674 C CA . SER A 1 85 ? -3.461 6.814 11.416 1.00 96.31 85 SER A CA 1
ATOM 675 C C . SER A 1 85 ? -4.867 7.205 10.947 1.00 96.31 85 SER A C 1
ATOM 677 O O . SER A 1 85 ? -5.209 8.383 11.014 1.00 96.31 85 SER A O 1
ATOM 679 N N . ASN A 1 86 ? -5.662 6.257 10.434 1.00 92.62 86 ASN A N 1
ATOM 680 C CA . ASN A 1 86 ? -6.978 6.531 9.836 1.00 92.62 86 ASN A CA 1
ATOM 681 C C . ASN A 1 86 ? -8.161 5.936 10.622 1.00 92.62 86 ASN A C 1
ATOM 683 O O . ASN A 1 86 ? -9.301 6.344 10.389 1.00 92.62 86 ASN A O 1
ATOM 687 N N . LEU A 1 87 ? -7.913 5.014 11.557 1.00 86.44 87 LEU A N 1
ATOM 688 C CA . LEU A 1 87 ? -8.909 4.570 12.541 1.00 86.44 87 LEU A CA 1
ATOM 689 C C . LEU A 1 87 ? -9.016 5.603 13.671 1.00 86.44 87 LEU A C 1
ATOM 691 O O . LEU A 1 87 ? -10.124 6.177 13.835 1.00 86.44 87 LEU A O 1
#

Foldseek 3Di:
DAFPLRVLVVVVVVQKDWDADPVLRWIKIDHDPDIDTDHFLRSLLVVLLVCVVVVHPFDDDDPQVRAQCVCPNHDHRSNVVSRVVND